Protein AF-A0A952TYX7-F1 (afdb_monomer_lite)

Secondary structure (DSSP, 8-state):
---------GGG---HHHHHHHHHHHHHHHHHHHHHHHHHHHHHHHH-HHHHHHHHH-TTHHHHHHHHHHHHHHHHHHHHHHHHHHHHHHHHHHHHHHHHHSS-----

Radius of gyration: 24.12 Å; chains: 1; bounding box: 53×22×77 Å

Structure (mmCIF, N/CA/C/O backbone):
data_AF-A0A952TYX7-F1
#
_entry.id   AF-A0A952TYX7-F1
#
loop_
_atom_site.group_PDB
_atom_site.id
_atom_site.type_symbol
_atom_site.label_atom_id
_atom_site.label_alt_id
_atom_site.label_comp_id
_atom_site.label_asym_id
_atom_site.label_entity_id
_atom_site.label_seq_id
_atom_site.pdbx_PDB_ins_code
_atom_site.Cartn_x
_atom_site.Cartn_y
_atom_site.Cartn_z
_atom_site.occupancy
_atom_site.B_iso_or_equiv
_atom_site.auth_seq_id
_atom_site.auth_comp_id
_atom_site.auth_asym_id
_atom_site.auth_atom_id
_atom_site.pdbx_PDB_model_num
ATOM 1 N N . MET A 1 1 ? -2.136 -4.779 -53.952 1.00 40.72 1 MET A N 1
ATOM 2 C CA . MET A 1 1 ? -2.727 -5.489 -52.796 1.00 40.72 1 MET A CA 1
ATOM 3 C C . MET A 1 1 ? -1.733 -5.346 -51.652 1.00 40.72 1 MET A C 1
ATOM 5 O O . MET A 1 1 ? -0.733 -6.048 -51.630 1.00 40.72 1 MET A O 1
ATOM 9 N N . ASN A 1 2 ? -1.907 -4.327 -50.805 1.00 46.28 2 ASN A N 1
ATOM 10 C CA . ASN A 1 2 ? -0.862 -3.894 -49.870 1.00 46.28 2 ASN A CA 1
ATOM 11 C C . ASN A 1 2 ? -1.080 -4.582 -48.522 1.00 46.28 2 ASN A C 1
ATOM 13 O O . ASN A 1 2 ? -2.032 -4.288 -47.802 1.00 46.28 2 ASN A O 1
ATOM 17 N N . VAL A 1 3 ? -0.214 -5.548 -48.228 1.00 63.00 3 VAL A N 1
ATOM 18 C CA . VAL A 1 3 ? -0.249 -6.352 -47.007 1.00 63.00 3 VAL A CA 1
ATOM 19 C C . VAL A 1 3 ? 0.339 -5.528 -45.862 1.00 63.00 3 VAL A C 1
ATOM 21 O O . VAL A 1 3 ? 1.538 -5.260 -45.815 1.00 63.00 3 VAL A O 1
ATOM 24 N N . TRP A 1 4 ? -0.521 -5.123 -44.932 1.00 52.81 4 TRP A N 1
ATOM 25 C CA . TRP A 1 4 ? -0.157 -4.456 -43.687 1.00 52.81 4 TRP A CA 1
ATOM 26 C C . TRP A 1 4 ? 0.696 -5.380 -42.807 1.00 52.81 4 TRP A C 1
ATOM 28 O O . TRP A 1 4 ? 0.174 -6.206 -42.057 1.00 52.81 4 TRP A O 1
ATOM 38 N N . ARG A 1 5 ? 2.024 -5.223 -42.843 1.00 57.12 5 ARG A N 1
ATOM 39 C CA . ARG A 1 5 ? 2.896 -5.754 -41.788 1.00 57.12 5 ARG A CA 1
ATOM 40 C C . ARG A 1 5 ? 2.751 -4.860 -40.560 1.00 57.12 5 ARG A C 1
ATOM 42 O O . ARG A 1 5 ? 3.461 -3.874 -40.396 1.00 57.12 5 ARG A O 1
ATOM 49 N N . LYS A 1 6 ? 1.799 -5.211 -39.695 1.00 56.31 6 LYS A N 1
ATOM 50 C CA . LYS A 1 6 ? 1.698 -4.688 -38.331 1.00 56.31 6 LYS A CA 1
ATOM 51 C C . LYS A 1 6 ? 2.971 -5.119 -37.594 1.00 56.31 6 LYS A C 1
ATOM 53 O O . LYS A 1 6 ? 3.047 -6.251 -37.119 1.00 56.31 6 LYS A O 1
ATOM 58 N N . GLN A 1 7 ? 3.992 -4.260 -37.577 1.00 56.16 7 GLN A N 1
ATOM 59 C CA . GLN A 1 7 ? 5.151 -4.417 -36.701 1.00 56.16 7 GLN A CA 1
ATOM 60 C C . GLN A 1 7 ? 4.613 -4.449 -35.268 1.00 56.16 7 GLN A C 1
ATOM 62 O O . GLN A 1 7 ? 4.213 -3.432 -34.708 1.00 56.16 7 GLN A O 1
ATOM 67 N N . ARG A 1 8 ? 4.487 -5.654 -34.706 1.00 52.97 8 ARG A N 1
ATOM 68 C CA . ARG A 1 8 ? 4.280 -5.826 -33.273 1.00 52.97 8 ARG A CA 1
ATOM 69 C C . ARG A 1 8 ? 5.619 -5.509 -32.636 1.00 52.97 8 ARG A C 1
ATOM 71 O O . ARG A 1 8 ? 6.531 -6.321 -32.692 1.00 52.97 8 ARG A O 1
ATOM 78 N N . ASP A 1 9 ? 5.708 -4.290 -32.134 1.00 52.97 9 ASP A N 1
ATOM 79 C CA . ASP A 1 9 ? 6.784 -3.780 -31.301 1.00 52.97 9 ASP A CA 1
ATOM 80 C C . ASP A 1 9 ? 7.156 -4.833 -30.227 1.00 52.97 9 ASP A C 1
ATOM 82 O O . ASP A 1 9 ? 6.320 -5.141 -29.366 1.00 52.97 9 ASP A O 1
ATOM 86 N N . PRO A 1 10 ? 8.344 -5.467 -30.295 1.00 51.31 10 PRO A N 1
ATOM 87 C CA . PRO A 1 10 ? 8.731 -6.533 -29.366 1.00 51.31 10 PRO A CA 1
ATOM 88 C C . PRO A 1 10 ? 8.954 -6.024 -27.930 1.00 51.31 10 PRO A C 1
ATOM 90 O O . PRO A 1 10 ? 9.001 -6.827 -26.997 1.00 51.31 10 PRO A O 1
ATOM 93 N N . SER A 1 11 ? 8.991 -4.701 -27.729 1.00 52.22 11 SER A N 1
ATOM 94 C CA . SER A 1 11 ? 9.133 -4.047 -26.420 1.00 52.22 11 SER A CA 1
ATOM 95 C C . SER A 1 11 ? 7.920 -4.206 -25.487 1.00 52.22 11 SER A C 1
ATOM 97 O O . SER A 1 11 ? 8.012 -3.916 -24.298 1.00 52.22 11 SER A O 1
ATOM 99 N N . ARG A 1 12 ? 6.772 -4.696 -25.983 1.00 54.25 12 ARG A N 1
ATOM 100 C CA . ARG A 1 12 ? 5.546 -4.903 -25.178 1.00 54.25 12 ARG A CA 1
ATOM 101 C C . ARG A 1 12 ? 5.345 -6.330 -24.681 1.00 54.25 12 ARG A C 1
ATOM 103 O O . ARG A 1 12 ? 4.246 -6.688 -24.249 1.00 54.25 12 ARG A O 1
ATOM 110 N N . THR A 1 13 ? 6.380 -7.157 -24.728 1.00 56.38 13 THR A N 1
ATOM 111 C CA . THR A 1 13 ? 6.312 -8.491 -24.134 1.00 56.38 13 THR A CA 1
ATOM 112 C C . THR A 1 13 ? 6.480 -8.340 -22.623 1.00 56.38 13 THR A C 1
ATOM 114 O O . THR A 1 13 ? 7.590 -8.419 -22.109 1.00 56.38 13 THR A O 1
ATOM 117 N N . LEU A 1 14 ? 5.383 -8.053 -21.903 1.00 57.41 14 LEU A N 1
ATOM 118 C CA . LEU A 1 14 ? 5.372 -8.088 -20.435 1.00 57.41 14 LEU A CA 1
ATOM 119 C C . LEU A 1 14 ? 6.029 -9.399 -19.985 1.00 57.41 14 LEU A C 1
ATOM 121 O O . LEU A 1 14 ? 5.520 -10.480 -20.295 1.00 57.41 14 LEU A O 1
ATOM 125 N N . HIS A 1 15 ? 7.161 -9.294 -19.285 1.00 60.00 15 HIS A N 1
ATOM 126 C CA . HIS A 1 15 ? 7.938 -10.449 -18.849 1.00 60.00 15 HIS A CA 1
ATOM 127 C C . HIS A 1 15 ? 7.030 -11.420 -18.070 1.00 60.00 15 HIS A C 1
ATOM 129 O O . HIS A 1 15 ? 6.366 -10.997 -17.123 1.0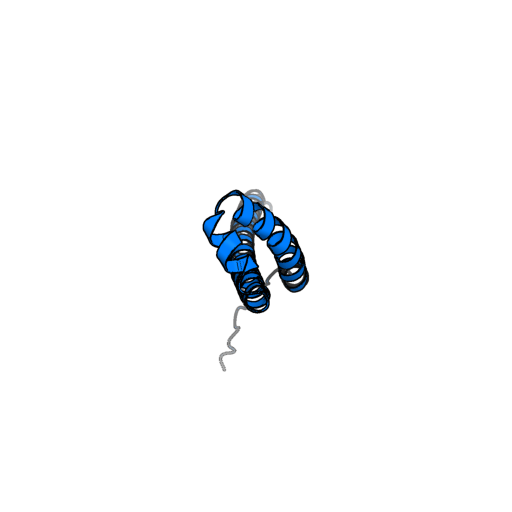0 60.00 15 HIS A O 1
ATOM 135 N N . PRO A 1 16 ? 6.974 -12.717 -18.414 1.00 59.69 16 PRO A N 1
ATOM 136 C CA . PRO A 1 16 ? 6.027 -13.665 -17.816 1.00 59.69 16 PRO A CA 1
ATOM 137 C C . PRO A 1 16 ? 6.171 -13.798 -16.290 1.00 59.69 16 PRO A C 1
ATOM 139 O O . PRO A 1 16 ? 5.178 -14.048 -15.606 1.00 59.69 16 PRO A O 1
ATOM 142 N N . LEU A 1 17 ? 7.363 -13.523 -15.742 1.00 60.34 17 LEU A N 1
ATOM 143 C CA . LEU A 1 17 ? 7.605 -13.419 -14.296 1.00 60.34 17 LEU A CA 1
ATOM 144 C C . LEU A 1 17 ? 6.671 -12.416 -13.597 1.00 60.34 17 LEU A C 1
ATOM 146 O O . LEU A 1 17 ? 6.227 -12.659 -12.478 1.00 60.34 17 LEU A O 1
ATOM 150 N N . TRP A 1 18 ? 6.308 -11.321 -14.264 1.00 60.12 18 TRP A N 1
ATOM 151 C CA . TRP A 1 18 ? 5.468 -10.272 -13.687 1.00 60.12 18 TRP A CA 1
ATOM 152 C C . TRP A 1 18 ? 4.000 -10.660 -13.519 1.00 60.12 18 TRP A C 1
ATOM 154 O O . TRP A 1 18 ? 3.328 -10.155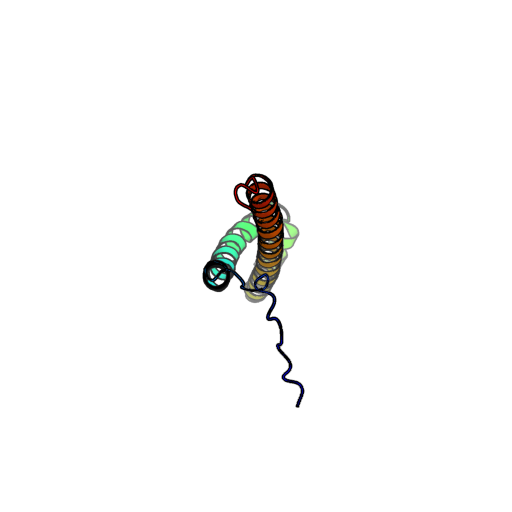 -12.621 1.00 60.12 18 TRP A O 1
ATOM 164 N N . ARG A 1 19 ? 3.504 -11.608 -14.323 1.00 60.59 19 ARG A N 1
ATOM 165 C CA . ARG A 1 19 ? 2.175 -12.199 -14.106 1.00 60.59 19 ARG A CA 1
ATOM 166 C C . ARG A 1 19 ? 2.141 -13.076 -12.852 1.00 60.59 19 ARG A C 1
ATOM 168 O O . ARG A 1 19 ? 1.134 -13.076 -12.150 1.00 60.59 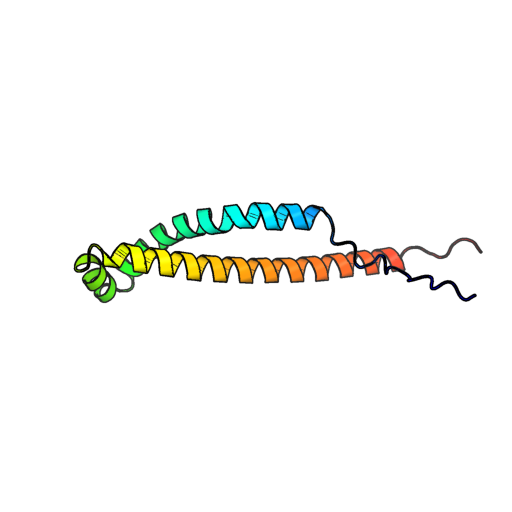19 ARG A O 1
ATOM 175 N N . GLY A 1 20 ? 3.236 -13.778 -12.551 1.00 67.31 20 GLY A N 1
ATOM 176 C CA . GLY A 1 20 ? 3.356 -14.617 -11.354 1.00 67.31 20 GLY A CA 1
ATOM 177 C C . GLY A 1 20 ? 3.441 -13.799 -10.066 1.00 67.31 20 GLY A C 1
ATOM 178 O O . GLY A 1 20 ? 2.734 -14.091 -9.104 1.00 67.31 20 GLY A O 1
ATOM 179 N N . VAL A 1 21 ? 4.235 -12.725 -10.075 1.00 71.06 21 VAL A N 1
ATOM 180 C CA . VAL A 1 21 ? 4.381 -11.818 -8.925 1.00 71.06 21 VAL A CA 1
ATOM 181 C C . VAL A 1 21 ? 3.048 -11.142 -8.597 1.00 71.06 21 VAL A C 1
ATOM 183 O O . VAL A 1 21 ? 2.596 -11.222 -7.458 1.00 71.06 21 VAL A O 1
ATOM 186 N N . GLY A 1 22 ? 2.351 -10.578 -9.590 1.00 67.31 22 GLY A N 1
ATOM 187 C CA . GLY A 1 22 ? 1.027 -9.980 -9.372 1.00 67.31 22 GLY A CA 1
ATOM 188 C C . GLY A 1 22 ? -0.005 -10.967 -8.809 1.00 67.31 22 GLY A C 1
ATOM 189 O O . GLY A 1 22 ? -0.784 -10.608 -7.929 1.00 67.31 22 GLY A O 1
ATOM 190 N N . CYS A 1 23 ? 0.028 -12.227 -9.257 1.00 71.25 23 CYS A N 1
ATOM 191 C CA . CYS A 1 23 ? -0.862 -13.275 -8.755 1.00 71.25 23 CYS A CA 1
ATOM 192 C C . CYS A 1 23 ? -0.558 -13.651 -7.296 1.00 71.25 23 CYS A C 1
ATOM 194 O O . CYS A 1 23 ? -1.472 -13.718 -6.475 1.00 71.25 23 CYS A O 1
ATOM 196 N N . PHE A 1 24 ? 0.720 -13.820 -6.945 1.00 75.38 24 PHE A N 1
ATOM 197 C CA . PHE A 1 24 ? 1.129 -14.119 -5.571 1.00 75.38 24 PHE A CA 1
ATOM 198 C C . PHE A 1 24 ? 0.754 -12.984 -4.612 1.00 75.38 24 PHE A C 1
ATOM 200 O O . PHE A 1 24 ? 0.233 -13.212 -3.522 1.00 75.38 24 PHE A O 1
ATOM 207 N N . LEU A 1 25 ? 0.944 -11.743 -5.054 1.00 72.19 25 LEU A N 1
ATOM 208 C CA . LEU A 1 25 ? 0.599 -10.554 -4.287 1.00 72.19 25 LEU A CA 1
ATOM 209 C C . LEU A 1 25 ? -0.896 -10.370 -4.074 1.00 72.19 25 LEU A C 1
ATOM 211 O O . LEU A 1 25 ? -1.290 -9.888 -3.016 1.00 72.19 25 LEU A O 1
ATOM 215 N N . MET A 1 26 ? -1.734 -10.831 -4.999 1.00 72.50 26 MET A N 1
ATOM 216 C CA . MET A 1 26 ? -3.182 -10.804 -4.807 1.00 72.50 26 MET A CA 1
ATOM 217 C C . MET A 1 26 ? -3.644 -11.611 -3.585 1.00 72.50 26 MET A C 1
ATOM 219 O O . MET A 1 26 ? -4.660 -11.274 -2.987 1.00 72.50 26 MET A O 1
ATOM 223 N N . ILE A 1 27 ? -2.890 -12.644 -3.199 1.00 76.25 27 ILE A N 1
ATOM 224 C CA . ILE A 1 27 ? -3.168 -13.478 -2.022 1.00 76.25 27 ILE A CA 1
ATOM 225 C C . ILE A 1 27 ? -2.352 -12.995 -0.818 1.00 76.25 27 ILE A C 1
ATOM 227 O O . ILE A 1 27 ? -2.864 -12.923 0.298 1.00 76.25 27 ILE A O 1
ATOM 231 N N . LEU A 1 28 ? -1.093 -12.611 -1.033 1.00 77.25 28 LEU A N 1
ATOM 232 C CA . LEU A 1 28 ? -0.203 -12.178 0.041 1.00 77.25 28 LEU A CA 1
ATOM 233 C C . LEU A 1 28 ? -0.666 -10.866 0.688 1.00 77.25 28 LEU A C 1
ATOM 235 O O . LEU A 1 28 ? -0.601 -10.743 1.907 1.00 77.25 28 LEU A O 1
ATOM 239 N N . ILE A 1 29 ? -1.162 -9.904 -0.100 1.00 76.56 29 ILE A N 1
ATOM 240 C CA . ILE A 1 29 ? -1.629 -8.603 0.401 1.00 76.56 29 ILE A CA 1
ATOM 241 C C . ILE A 1 29 ? -2.790 -8.757 1.393 1.00 76.56 29 ILE A C 1
ATOM 243 O O . ILE A 1 29 ? -2.654 -8.242 2.499 1.00 76.56 29 ILE A O 1
ATOM 247 N N . PRO A 1 30 ? -3.910 -9.443 1.084 1.00 73.31 30 PRO A N 1
ATOM 248 C CA . PRO A 1 30 ? -5.008 -9.571 2.041 1.00 73.31 30 PRO A CA 1
ATOM 249 C C . PRO A 1 30 ? -4.609 -10.360 3.293 1.00 73.31 30 PRO A C 1
ATOM 251 O O . PRO A 1 30 ? -5.028 -10.000 4.392 1.00 73.31 30 PRO A O 1
ATOM 254 N N . VAL A 1 31 ? -3.753 -11.380 3.161 1.00 78.75 31 VAL A N 1
ATOM 255 C CA . VAL A 1 31 ? -3.248 -12.151 4.311 1.00 78.75 31 VAL A CA 1
ATOM 256 C C . VAL A 1 31 ? -2.365 -11.280 5.208 1.00 78.75 31 VAL A C 1
ATOM 258 O O . VAL A 1 31 ? -2.579 -11.221 6.420 1.00 78.75 31 VAL A O 1
ATOM 261 N N . ALA A 1 32 ? -1.416 -10.549 4.621 1.00 75.81 32 ALA A N 1
ATOM 262 C CA . ALA A 1 32 ? -0.555 -9.626 5.351 1.00 75.81 32 ALA A CA 1
ATOM 263 C C . ALA A 1 32 ? -1.356 -8.467 5.960 1.00 75.81 32 ALA A C 1
ATOM 265 O O . ALA A 1 32 ? -1.117 -8.107 7.108 1.00 75.81 32 ALA A O 1
ATOM 266 N N . ALA A 1 33 ? -2.338 -7.919 5.238 1.00 75.12 33 ALA A N 1
ATOM 267 C CA . ALA A 1 33 ? -3.192 -6.829 5.705 1.00 75.12 33 ALA A CA 1
ATOM 268 C C . ALA A 1 33 ? -4.085 -7.253 6.875 1.00 75.12 33 ALA A C 1
ATOM 270 O O . ALA A 1 33 ? -4.267 -6.478 7.811 1.00 75.12 33 ALA A O 1
ATOM 271 N N . TRP A 1 34 ? -4.600 -8.486 6.871 1.00 75.06 34 TRP A N 1
ATOM 272 C CA . TRP A 1 34 ? -5.344 -9.031 8.006 1.00 75.06 34 TRP A CA 1
ATOM 273 C C . TRP A 1 34 ? -4.472 -9.141 9.260 1.00 75.06 34 TRP A C 1
ATOM 275 O O . TRP A 1 34 ? -4.889 -8.758 10.358 1.00 75.06 34 TRP A O 1
ATOM 285 N N . TRP A 1 35 ? -3.238 -9.621 9.088 1.00 81.69 35 TRP A N 1
ATOM 286 C CA . TRP A 1 35 ? -2.283 -9.771 10.181 1.00 81.69 35 TRP A CA 1
ATOM 287 C C . TRP A 1 35 ? -1.827 -8.409 10.723 1.00 81.69 35 TRP A C 1
ATOM 289 O O . TRP A 1 35 ? -1.922 -8.154 11.925 1.00 81.69 35 TRP A O 1
ATOM 299 N N . LEU A 1 36 ? -1.456 -7.481 9.832 1.00 75.12 36 LEU A N 1
ATOM 300 C CA . LEU A 1 36 ? -1.108 -6.105 10.193 1.00 75.12 36 LEU A CA 1
ATOM 301 C C . LEU A 1 36 ? -2.275 -5.364 10.839 1.00 75.12 36 LEU A C 1
ATOM 303 O O . LEU A 1 36 ? -2.049 -4.578 11.746 1.00 75.12 36 LEU A O 1
ATOM 307 N N . SER A 1 37 ? -3.514 -5.606 10.408 1.00 73.88 37 SER A N 1
ATOM 308 C CA . SER A 1 37 ? -4.697 -4.979 10.999 1.00 73.88 37 SER A CA 1
ATOM 309 C C . SER A 1 37 ? -4.858 -5.340 12.480 1.00 73.88 37 SER A C 1
ATOM 311 O O . SER A 1 37 ? -5.263 -4.486 13.265 1.00 73.88 37 SER A O 1
ATOM 313 N N . GLY A 1 38 ? -4.505 -6.568 12.881 1.00 75.88 38 GLY A N 1
ATOM 314 C CA . GLY A 1 38 ? -4.467 -6.953 14.296 1.00 75.88 38 GLY A CA 1
ATOM 315 C C . GLY A 1 38 ? -3.454 -6.127 15.091 1.00 75.88 38 GLY A C 1
ATOM 316 O O . GLY A 1 38 ? -3.824 -5.487 16.072 1.00 75.88 38 GLY A O 1
ATOM 317 N N . GLN A 1 39 ? -2.213 -6.062 14.602 1.00 80.31 39 GLN A N 1
ATOM 318 C CA . GLN A 1 39 ? -1.127 -5.306 15.241 1.00 80.31 39 GLN A CA 1
ATOM 319 C C . GLN A 1 39 ? -1.403 -3.797 15.271 1.00 80.31 39 GLN A C 1
ATOM 321 O O . GLN A 1 39 ? -1.170 -3.122 16.271 1.00 80.31 39 GLN A O 1
ATOM 326 N N . ALA A 1 40 ? -1.933 -3.260 14.172 1.00 75.62 40 ALA A N 1
ATOM 327 C CA . ALA A 1 40 ? -2.301 -1.860 14.058 1.00 75.62 40 ALA A CA 1
ATOM 328 C C . ALA A 1 40 ? -3.387 -1.498 15.070 1.00 75.62 40 ALA A C 1
ATOM 330 O O . ALA A 1 40 ? -3.336 -0.406 15.617 1.00 75.62 40 ALA A O 1
ATOM 331 N N . MET A 1 41 ? -4.329 -2.403 15.359 1.00 69.69 41 MET A N 1
ATOM 332 C CA . MET A 1 41 ? -5.377 -2.160 16.348 1.00 69.69 41 MET A CA 1
ATOM 333 C C . MET A 1 41 ? -4.812 -2.021 17.763 1.00 69.69 41 MET A C 1
ATOM 335 O O . MET A 1 41 ? -5.220 -1.114 18.484 1.00 69.69 41 MET A O 1
ATOM 339 N N . GLU A 1 42 ? -3.857 -2.869 18.149 1.00 76.06 42 GLU A N 1
ATOM 340 C CA . GLU A 1 42 ? -3.161 -2.740 19.436 1.00 76.06 42 GLU A CA 1
ATOM 341 C C . GLU A 1 42 ? -2.403 -1.412 19.517 1.00 76.06 42 GLU A C 1
ATOM 343 O O . GLU A 1 42 ? -2.524 -0.680 20.499 1.00 76.06 42 GLU A O 1
ATOM 348 N N . TYR A 1 43 ? -1.700 -1.042 18.444 1.00 77.25 43 TYR A N 1
ATOM 349 C CA . TYR A 1 43 ? -0.962 0.218 18.387 1.00 77.25 43 TYR A CA 1
ATOM 350 C C . TYR A 1 43 ? -1.890 1.442 18.449 1.00 77.25 43 TYR A C 1
ATOM 352 O O . TYR A 1 43 ? -1.630 2.386 19.193 1.00 77.25 43 TYR A O 1
ATOM 360 N N . LEU A 1 44 ? -3.014 1.413 17.723 1.00 72.69 44 LEU A N 1
ATOM 361 C CA . LEU A 1 44 ? -4.019 2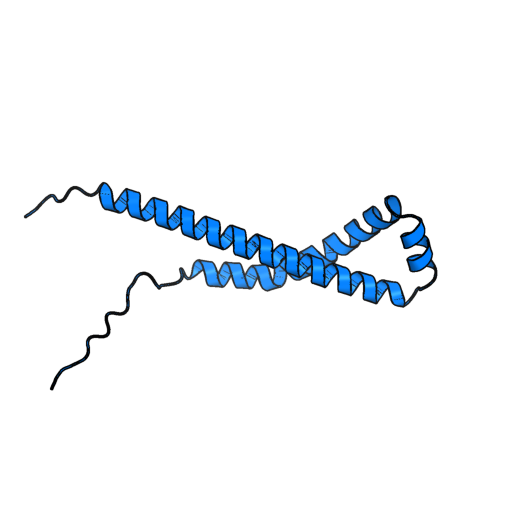.480 17.723 1.00 72.69 44 LEU A CA 1
ATOM 362 C C . LEU A 1 44 ? -4.712 2.608 19.083 1.00 72.69 44 LEU A C 1
ATOM 364 O O . LEU A 1 44 ? -5.023 3.719 19.497 1.00 72.69 44 LEU A O 1
ATOM 368 N N . GLN A 1 45 ? -4.942 1.500 19.794 1.00 73.19 45 GLN A N 1
ATOM 369 C CA . GLN A 1 45 ? -5.525 1.528 21.138 1.00 73.19 45 GLN A CA 1
ATOM 370 C C . GLN A 1 45 ? -4.590 2.160 22.173 1.00 73.19 45 GLN A C 1
ATOM 372 O O . GLN A 1 45 ? -5.072 2.819 23.095 1.00 73.19 45 GLN A O 1
ATOM 377 N N . VAL A 1 46 ? -3.276 1.981 22.014 1.00 77.44 46 VAL A N 1
ATOM 378 C CA . VAL A 1 46 ? -2.261 2.619 22.865 1.00 77.44 46 VAL A CA 1
ATOM 379 C C . VAL A 1 46 ? -2.131 4.110 22.545 1.00 77.44 46 VAL A C 1
ATOM 381 O O . VAL A 1 46 ? -2.043 4.923 23.461 1.00 77.44 46 VAL A O 1
ATOM 384 N N . TRP A 1 47 ? -2.140 4.481 21.261 1.00 74.62 47 TRP A N 1
ATOM 385 C CA . TRP A 1 47 ? -1.950 5.870 20.825 1.00 74.62 47 TRP A CA 1
ATOM 386 C C . TRP A 1 47 ? -3.208 6.745 20.951 1.00 74.62 47 TRP A C 1
ATOM 388 O O . TRP A 1 47 ? -3.094 7.955 21.129 1.00 74.62 47 TRP A O 1
ATOM 398 N N . LEU A 1 48 ? -4.407 6.157 20.858 1.00 78.69 48 LEU A N 1
ATOM 399 C CA . LEU A 1 48 ? -5.697 6.859 20.879 1.00 78.69 48 LEU A CA 1
ATOM 400 C C . LEU A 1 48 ? -6.661 6.200 21.888 1.00 78.69 48 LEU A C 1
ATOM 402 O O . LEU A 1 48 ? -7.549 5.423 21.508 1.00 78.69 48 LEU A O 1
ATOM 406 N N . PRO A 1 49 ? -6.533 6.517 23.189 1.00 72.88 49 PRO A N 1
ATOM 407 C CA . PRO A 1 49 ? -7.346 5.906 24.241 1.00 72.88 49 PRO A CA 1
ATOM 408 C C . PRO A 1 49 ? -8.840 6.270 24.152 1.00 72.88 49 PRO A C 1
ATOM 410 O O . PRO A 1 49 ? -9.693 5.484 24.579 1.00 72.88 49 PRO A O 1
ATOM 413 N N . GLU A 1 50 ? -9.207 7.419 23.571 1.00 73.50 50 GLU A N 1
ATOM 414 C CA . GLU A 1 50 ? -10.603 7.752 23.245 1.00 73.50 50 GLU A CA 1
ATOM 415 C C . GLU A 1 50 ? -11.190 6.793 22.200 1.00 73.50 50 GLU A C 1
ATOM 417 O O . GLU A 1 50 ? -12.319 6.319 22.358 1.00 73.50 50 GLU A O 1
ATOM 422 N N . PHE A 1 51 ? -10.413 6.446 21.170 1.00 68.38 51 PHE A N 1
ATOM 423 C CA . PHE A 1 51 ? -10.834 5.527 20.112 1.00 68.38 51 PHE A CA 1
ATOM 424 C C . PHE A 1 51 ? -11.021 4.107 20.659 1.00 68.38 51 PHE A C 1
ATOM 426 O O . PHE A 1 51 ? -12.035 3.459 20.390 1.00 68.38 51 PHE A O 1
ATOM 433 N N . ALA A 1 52 ? -10.110 3.659 21.530 1.00 65.44 52 ALA A N 1
ATOM 434 C CA . ALA A 1 52 ? -10.227 2.384 22.238 1.00 65.44 52 ALA A CA 1
ATOM 435 C C . ALA A 1 52 ? -11.524 2.279 23.063 1.00 65.44 52 ALA A C 1
ATOM 437 O O . ALA A 1 52 ? -12.129 1.207 23.149 1.00 65.44 52 ALA A O 1
ATOM 438 N N . ARG A 1 53 ? -11.982 3.395 23.647 1.00 68.62 53 ARG A N 1
ATOM 439 C CA . ARG A 1 53 ? -13.219 3.464 24.442 1.00 68.62 53 ARG A CA 1
ATOM 440 C C . ARG A 1 53 ? -14.477 3.302 23.587 1.00 68.62 53 ARG A C 1
ATOM 442 O O . ARG A 1 53 ? -15.415 2.631 24.016 1.00 68.62 53 ARG A O 1
ATOM 449 N N . ILE A 1 54 ? -14.485 3.888 22.389 1.00 70.81 54 ILE A N 1
ATOM 450 C CA . ILE A 1 54 ? -15.589 3.783 21.420 1.00 70.81 54 ILE A CA 1
ATOM 451 C C . ILE A 1 54 ? -15.665 2.354 20.874 1.00 70.81 54 ILE A C 1
ATOM 453 O O . ILE A 1 54 ? -16.725 1.733 20.896 1.00 70.81 54 ILE A O 1
ATOM 457 N N . VAL A 1 55 ? -14.514 1.795 20.495 1.00 68.44 55 VAL A N 1
ATOM 458 C CA . VAL A 1 55 ? -14.385 0.416 20.011 1.00 68.44 55 VAL A CA 1
ATOM 459 C C . VAL A 1 55 ? -14.842 -0.599 21.065 1.00 68.44 55 VAL A C 1
ATOM 461 O O . VAL A 1 55 ? -15.592 -1.515 20.746 1.00 68.44 55 VAL A O 1
ATOM 464 N N . ARG A 1 56 ? -14.449 -0.435 22.337 1.00 66.06 56 ARG A N 1
ATOM 465 C CA . ARG A 1 56 ? -14.868 -1.339 23.427 1.00 66.06 56 ARG A CA 1
ATOM 466 C C . ARG A 1 56 ? -16.364 -1.273 23.749 1.00 66.06 56 ARG A C 1
ATOM 468 O O . ARG A 1 56 ? -16.898 -2.249 24.264 1.00 66.06 56 ARG A O 1
ATOM 475 N N . ARG A 1 57 ? -17.039 -0.148 23.482 1.00 68.12 57 ARG A N 1
ATOM 476 C CA . ARG A 1 57 ? -18.489 0.004 23.711 1.00 68.12 57 ARG A CA 1
ATOM 477 C C . ARG A 1 57 ? -19.341 -0.548 22.569 1.00 68.12 57 ARG A C 1
ATOM 479 O O . ARG A 1 57 ? -20.450 -1.000 22.827 1.00 68.12 57 ARG A O 1
ATOM 486 N N . GLY A 1 58 ? -18.846 -0.515 21.336 1.00 64.50 58 GLY A N 1
ATOM 487 C CA . GLY A 1 58 ? -19.592 -0.928 20.147 1.00 64.50 58 GLY A CA 1
ATOM 488 C C . GLY A 1 58 ? -19.214 -2.318 19.647 1.00 64.50 58 GLY A C 1
ATOM 489 O O . GLY A 1 58 ? -18.812 -2.421 18.501 1.00 64.50 58 GLY A O 1
ATOM 490 N N . GLY A 1 59 ? -19.319 -3.376 20.461 1.00 61.47 59 GLY A N 1
ATOM 491 C CA . GLY A 1 59 ? -18.799 -4.729 20.165 1.00 61.47 59 GLY A CA 1
ATOM 492 C C . GLY A 1 59 ? -18.995 -5.266 18.730 1.00 61.47 59 GLY A C 1
ATOM 493 O O . GLY A 1 59 ? -18.091 -5.910 18.205 1.00 61.47 59 GLY A O 1
ATOM 494 N N . GLU A 1 60 ? -20.103 -4.949 18.049 1.00 60.94 60 GLU A N 1
ATOM 495 C CA . GLU A 1 60 ? -20.332 -5.324 16.638 1.00 60.94 60 GLU A CA 1
ATOM 496 C C . GLU A 1 60 ? -19.663 -4.387 15.607 1.00 60.94 60 GLU A C 1
ATOM 498 O O . GLU A 1 60 ? -19.304 -4.801 14.506 1.00 60.94 60 GLU A O 1
ATOM 503 N N . GLN A 1 61 ? -19.425 -3.123 15.958 1.00 65.69 61 GLN A N 1
ATOM 504 C CA . GLN A 1 61 ? -18.816 -2.091 15.103 1.00 65.69 61 GLN A CA 1
ATOM 505 C C . GLN A 1 61 ? -17.305 -2.292 14.910 1.00 65.69 61 GLN A C 1
ATOM 507 O O . GLN A 1 61 ? -16.725 -1.805 13.938 1.00 65.69 61 GLN A O 1
ATOM 512 N N . VAL A 1 62 ? -16.662 -3.050 15.801 1.00 68.00 62 VAL A N 1
ATOM 513 C CA . VAL A 1 62 ? -15.217 -3.319 15.758 1.00 68.00 62 VAL A CA 1
ATOM 514 C C . VAL A 1 62 ? -14.825 -4.099 14.503 1.00 68.00 62 VAL A C 1
ATOM 516 O O . VAL A 1 62 ? -13.762 -3.861 13.930 1.00 68.00 62 VAL A O 1
ATOM 519 N N . ILE A 1 63 ? -15.706 -4.990 14.037 1.00 68.69 63 ILE A N 1
ATOM 520 C CA . ILE A 1 63 ? -15.483 -5.792 12.829 1.00 68.69 63 ILE A CA 1
ATOM 521 C C . ILE A 1 63 ? -15.469 -4.888 11.593 1.00 68.69 63 ILE A C 1
ATOM 523 O O . ILE A 1 63 ? -14.553 -4.988 10.781 1.00 68.69 63 ILE A O 1
ATOM 527 N N . TYR A 1 64 ? -16.417 -3.954 11.479 1.00 76.69 64 TYR A N 1
ATOM 528 C CA . TYR A 1 64 ? -16.483 -3.021 10.348 1.00 76.69 64 TYR A CA 1
ATOM 529 C C . TYR A 1 64 ? -15.266 -2.099 10.282 1.00 76.69 64 TYR A C 1
ATOM 531 O O . TYR A 1 64 ? -14.709 -1.893 9.206 1.00 76.69 64 TYR A O 1
ATOM 539 N N . ILE A 1 65 ? -14.806 -1.597 11.432 1.00 75.94 65 ILE A N 1
ATOM 540 C CA . ILE A 1 65 ? -13.592 -0.774 11.514 1.00 75.94 65 ILE A CA 1
ATOM 541 C C . ILE A 1 65 ? -12.370 -1.589 11.081 1.00 75.94 65 ILE A C 1
ATOM 543 O O . ILE A 1 65 ? -11.542 -1.101 10.315 1.00 75.94 65 ILE A O 1
ATOM 547 N N . ARG A 1 66 ? -12.273 -2.850 11.518 1.00 72.81 66 ARG A N 1
ATOM 548 C CA . ARG A 1 66 ? -11.163 -3.740 11.163 1.00 72.81 66 ARG A CA 1
ATOM 549 C C . ARG A 1 66 ? -11.139 -4.069 9.671 1.00 72.81 66 ARG A C 1
ATOM 551 O O . ARG A 1 66 ? -10.079 -4.018 9.054 1.00 72.81 66 ARG A O 1
ATOM 558 N N . VAL A 1 67 ? -12.303 -4.351 9.084 1.00 77.19 67 VAL A 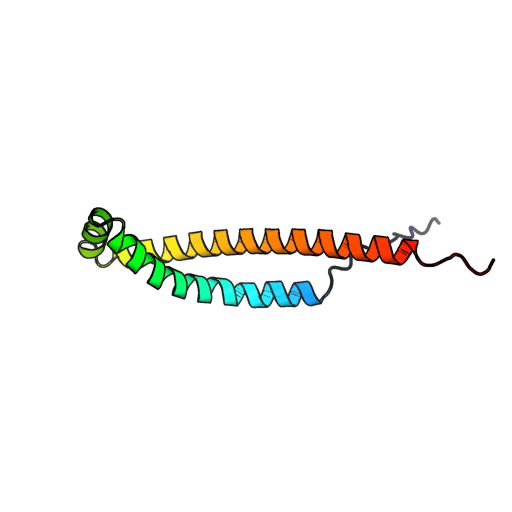N 1
ATOM 559 C CA . VAL A 1 67 ? -12.455 -4.590 7.641 1.00 77.19 67 VAL A CA 1
ATOM 560 C C . VAL A 1 67 ? -12.112 -3.330 6.848 1.00 77.19 67 VAL A C 1
ATOM 562 O O . VAL A 1 67 ? -11.340 -3.406 5.895 1.00 77.19 67 VAL A O 1
ATOM 565 N N . GLY A 1 68 ? -12.609 -2.163 7.269 1.00 79.62 68 GLY A N 1
ATOM 566 C CA . GLY A 1 68 ? -12.267 -0.881 6.652 1.00 79.62 68 GLY A CA 1
ATOM 567 C C . GLY A 1 68 ? -10.764 -0.604 6.693 1.00 79.62 68 GLY A C 1
ATOM 568 O O . GLY A 1 68 ? -10.172 -0.259 5.672 1.00 79.62 68 GLY A O 1
ATOM 569 N N . LEU A 1 69 ? -10.123 -0.845 7.841 1.00 77.19 69 LEU A N 1
ATOM 570 C CA . LEU A 1 69 ? -8.678 -0.698 7.995 1.00 77.19 69 LEU A CA 1
ATOM 571 C C . LEU A 1 69 ? -7.917 -1.663 7.080 1.00 77.19 69 LEU A C 1
ATOM 573 O O . LEU A 1 69 ? -6.987 -1.240 6.404 1.00 77.19 69 LEU A O 1
ATOM 577 N N . ALA A 1 70 ? -8.326 -2.931 7.008 1.00 74.00 70 ALA A N 1
ATOM 578 C CA . ALA A 1 70 ? -7.700 -3.921 6.137 1.00 74.00 70 ALA A CA 1
ATOM 579 C C . ALA A 1 70 ? -7.809 -3.544 4.648 1.00 74.00 70 ALA A C 1
ATOM 581 O O . ALA A 1 70 ? -6.837 -3.707 3.912 1.00 74.00 70 ALA A O 1
ATOM 582 N N . ILE A 1 71 ? -8.948 -2.991 4.212 1.00 81.19 71 ILE A N 1
ATOM 583 C CA . ILE A 1 71 ? -9.136 -2.499 2.838 1.00 81.19 71 ILE A CA 1
ATOM 584 C C . ILE A 1 71 ? -8.188 -1.335 2.552 1.00 81.19 71 ILE A C 1
ATOM 586 O O . ILE A 1 71 ? -7.464 -1.375 1.560 1.00 81.19 71 ILE A O 1
ATOM 590 N N . VAL A 1 72 ? -8.155 -0.321 3.424 1.00 82.62 72 VAL A N 1
ATOM 591 C CA . VAL A 1 72 ? -7.264 0.841 3.267 1.00 82.62 72 VAL A CA 1
ATOM 592 C C . VAL A 1 72 ? -5.806 0.390 3.216 1.00 82.62 72 VAL A C 1
ATOM 594 O O . VAL A 1 72 ? -5.057 0.799 2.332 1.00 82.62 72 VAL A O 1
ATOM 597 N N . LEU A 1 73 ? -5.415 -0.502 4.124 1.00 77.38 73 LEU A N 1
ATOM 598 C CA . LEU A 1 73 ? -4.050 -1.003 4.226 1.00 77.38 73 LEU A CA 1
ATOM 599 C C . LEU A 1 73 ? -3.663 -1.846 3.004 1.00 77.38 73 LEU A C 1
ATOM 601 O O . LEU A 1 73 ? -2.563 -1.690 2.480 1.00 77.38 73 LEU A O 1
ATOM 605 N N . GLY A 1 74 ? -4.583 -2.670 2.494 1.00 76.56 74 GLY A N 1
ATOM 606 C CA . GLY A 1 74 ? -4.408 -3.404 1.242 1.00 76.56 74 GLY A CA 1
ATOM 607 C C . GLY A 1 74 ? -4.260 -2.482 0.029 1.00 76.56 74 GLY A C 1
ATOM 608 O O . GLY A 1 74 ? -3.420 -2.736 -0.832 1.00 76.56 74 GLY A O 1
ATOM 609 N N . LEU A 1 75 ? -5.013 -1.379 -0.016 1.00 81.50 75 LEU A N 1
ATOM 610 C CA . LEU A 1 75 ? -4.951 -0.383 -1.090 1.00 81.50 75 LEU A CA 1
ATOM 611 C C . LEU A 1 75 ? -3.615 0.375 -1.078 1.00 81.50 75 LEU A C 1
ATOM 613 O O . LEU A 1 75 ? -3.001 0.562 -2.129 1.00 81.50 75 LEU A O 1
ATOM 617 N N . VAL A 1 76 ? -3.117 0.727 0.111 1.00 82.44 76 VAL A N 1
ATOM 618 C CA . VAL A 1 76 ? -1.779 1.311 0.294 1.00 82.44 76 VAL A CA 1
ATOM 619 C C . VAL A 1 76 ? -0.691 0.328 -0.132 1.00 82.44 76 VAL A C 1
ATOM 621 O O . VAL A 1 76 ? 0.186 0.703 -0.907 1.00 82.44 76 VAL A O 1
ATOM 624 N N . LEU A 1 77 ? -0.757 -0.934 0.311 1.00 77.75 77 LEU A N 1
ATOM 625 C CA . LEU A 1 77 ? 0.204 -1.968 -0.089 1.00 77.75 77 LEU A CA 1
ATOM 626 C C . LEU A 1 77 ? 0.217 -2.161 -1.607 1.00 77.75 77 LEU A C 1
ATOM 628 O O . LEU A 1 77 ? 1.285 -2.229 -2.209 1.00 77.75 77 LEU A O 1
ATOM 632 N N . TYR A 1 78 ? -0.965 -2.202 -2.224 1.00 78.38 78 TYR A N 1
ATOM 633 C CA . TYR A 1 78 ? -1.116 -2.303 -3.671 1.00 78.38 78 TYR A CA 1
ATOM 634 C C . TYR A 1 78 ? -0.472 -1.116 -4.398 1.00 78.38 78 TYR A C 1
ATOM 636 O O . TYR A 1 78 ? 0.250 -1.316 -5.377 1.00 78.38 78 TYR A O 1
ATOM 644 N N . MET A 1 79 ? -0.689 0.110 -3.913 1.00 79.12 79 MET A N 1
ATOM 645 C CA . MET A 1 79 ? -0.042 1.305 -4.460 1.00 79.12 79 MET A CA 1
ATOM 646 C C . MET A 1 79 ? 1.479 1.231 -4.341 1.00 79.12 79 MET A C 1
ATOM 648 O O . MET A 1 79 ? 2.186 1.493 -5.312 1.00 79.12 79 MET A O 1
ATOM 652 N N . LEU A 1 80 ? 1.978 0.841 -3.170 1.00 82.50 80 LEU A N 1
ATOM 653 C CA . LEU A 1 80 ? 3.407 0.778 -2.875 1.00 82.50 80 LEU A CA 1
ATOM 654 C C . LEU A 1 80 ? 4.102 -0.261 -3.754 1.00 82.50 80 LEU A C 1
ATOM 656 O O . LEU A 1 80 ? 5.174 -0.011 -4.303 1.00 82.50 80 LEU A O 1
ATOM 660 N N . LEU A 1 81 ? 3.445 -1.397 -3.969 1.00 76.56 81 LEU A N 1
ATOM 661 C CA . LEU A 1 81 ? 3.935 -2.413 -4.881 1.00 76.56 81 LEU A CA 1
ATOM 662 C C . LEU A 1 81 ? 3.851 -2.012 -6.340 1.00 76.56 81 LEU A C 1
ATOM 664 O O . LEU A 1 81 ? 4.828 -2.214 -7.045 1.00 76.56 81 LEU A O 1
ATOM 668 N N . SER A 1 82 ? 2.751 -1.400 -6.780 1.00 75.25 82 SER A N 1
ATOM 669 C CA . SER A 1 82 ? 2.635 -0.859 -8.142 1.00 75.25 82 SER A CA 1
ATOM 670 C C . SER A 1 82 ? 3.740 0.160 -8.429 1.00 75.25 82 SER A C 1
ATOM 672 O O . SER A 1 82 ? 4.302 0.190 -9.525 1.00 75.25 82 SER A O 1
ATOM 674 N N . PHE A 1 83 ? 4.095 0.958 -7.423 1.00 80.94 83 PHE A N 1
ATOM 675 C CA . PHE A 1 83 ? 5.198 1.901 -7.499 1.00 80.94 83 PHE A CA 1
ATOM 676 C C . PHE A 1 83 ? 6.561 1.201 -7.577 1.00 80.94 83 PHE A C 1
ATOM 678 O O . PHE A 1 83 ? 7.341 1.486 -8.484 1.00 80.94 83 PHE A O 1
ATOM 685 N N . LEU A 1 84 ? 6.835 0.243 -6.685 1.00 82.25 84 LEU A N 1
ATOM 686 C CA . LEU A 1 84 ? 8.075 -0.545 -6.700 1.00 82.25 84 LEU A CA 1
ATOM 687 C C . LEU A 1 84 ? 8.266 -1.269 -8.039 1.00 82.25 84 LEU A C 1
ATOM 689 O O . LEU A 1 84 ? 9.352 -1.292 -8.611 1.00 82.25 84 LEU A O 1
ATOM 693 N N . SER A 1 85 ? 7.170 -1.805 -8.556 1.00 75.25 85 SER A N 1
ATOM 694 C CA . SER A 1 85 ? 7.027 -2.382 -9.879 1.00 75.25 85 SER A CA 1
ATOM 695 C C . SER A 1 85 ? 7.465 -1.408 -10.982 1.00 75.25 85 SER A C 1
ATOM 697 O O . SER A 1 85 ? 8.331 -1.742 -11.794 1.00 75.25 85 SER A O 1
ATOM 699 N N . ALA A 1 86 ? 6.905 -0.199 -11.025 1.00 79.69 86 ALA A N 1
ATOM 700 C CA . ALA A 1 86 ? 7.297 0.806 -12.014 1.00 79.69 86 ALA A CA 1
ATOM 701 C C . ALA A 1 86 ? 8.792 1.161 -11.908 1.00 79.69 86 ALA A C 1
ATOM 703 O O . ALA A 1 86 ? 9.479 1.316 -12.921 1.00 79.69 86 ALA A O 1
ATOM 704 N N . LEU A 1 87 ? 9.311 1.226 -10.682 1.00 81.88 87 LEU A N 1
ATOM 705 C CA . LEU A 1 87 ? 10.710 1.534 -10.407 1.00 81.88 87 LEU A CA 1
ATOM 706 C C . LEU A 1 87 ? 11.645 0.431 -10.925 1.00 81.88 87 LEU A C 1
ATOM 708 O O . LEU A 1 87 ? 12.609 0.726 -11.627 1.00 81.88 87 LEU A O 1
ATOM 712 N N . LEU A 1 88 ? 11.308 -0.837 -10.679 1.00 82.25 88 LEU A N 1
ATOM 713 C CA . LEU A 1 88 ? 12.019 -1.994 -11.228 1.00 82.25 88 LEU A CA 1
ATOM 714 C C . LEU A 1 88 ? 12.033 -1.989 -12.756 1.00 82.25 88 LEU A C 1
ATOM 716 O O . LEU A 1 88 ? 13.083 -2.231 -13.342 1.00 82.25 88 LEU A O 1
ATOM 720 N N . TYR A 1 89 ? 10.907 -1.680 -13.407 1.00 74.44 89 TYR A N 1
ATOM 721 C CA . TYR A 1 89 ? 10.881 -1.565 -14.868 1.00 74.44 89 TYR A CA 1
ATOM 722 C C . TYR A 1 89 ? 11.808 -0.472 -15.377 1.00 74.44 89 TYR A C 1
ATOM 724 O O . TYR A 1 89 ? 12.506 -0.671 -16.365 1.00 74.44 89 TYR A O 1
ATOM 732 N N . THR A 1 90 ? 11.833 0.662 -14.684 1.00 79.19 90 THR A N 1
ATOM 733 C CA . THR A 1 90 ? 12.683 1.789 -15.066 1.00 79.19 90 THR A CA 1
ATOM 734 C C . THR A 1 90 ? 14.162 1.418 -14.934 1.00 79.19 90 THR A C 1
ATOM 736 O O . THR A 1 90 ? 14.959 1.741 -15.809 1.00 79.19 90 THR A O 1
ATOM 739 N N . LEU A 1 91 ? 14.526 0.687 -13.876 1.00 82.19 91 LEU A N 1
ATOM 740 C CA . LEU A 1 91 ? 15.895 0.219 -13.650 1.00 82.19 91 LEU A CA 1
ATOM 741 C C . LEU A 1 91 ? 16.321 -0.869 -14.645 1.00 82.19 91 LEU A C 1
ATOM 743 O O . LEU A 1 91 ? 17.420 -0.794 -15.190 1.00 82.19 91 LEU A O 1
ATOM 747 N N . VAL A 1 92 ? 15.459 -1.854 -14.910 1.00 83.25 92 VAL A N 1
ATOM 748 C CA . VAL A 1 92 ? 15.737 -2.924 -15.884 1.00 83.25 92 VAL A CA 1
ATOM 749 C C . VAL A 1 92 ? 15.912 -2.345 -17.289 1.00 83.25 92 VAL A C 1
ATOM 751 O O . VAL A 1 92 ? 16.882 -2.665 -17.976 1.00 83.25 92 VAL A O 1
ATOM 754 N N . ASP A 1 93 ? 15.037 -1.421 -17.686 1.00 78.56 93 ASP A N 1
ATOM 755 C CA . ASP A 1 93 ? 15.142 -0.732 -18.974 1.00 78.56 93 ASP A CA 1
ATOM 756 C C . ASP A 1 93 ? 16.453 0.067 -19.087 1.00 78.56 93 ASP A C 1
ATOM 758 O O . ASP A 1 93 ? 17.101 0.070 -20.135 1.00 78.56 93 ASP A O 1
ATOM 762 N N . GLN A 1 94 ? 16.910 0.697 -17.997 1.00 79.62 94 GLN A N 1
ATOM 763 C CA . GLN A 1 94 ? 18.219 1.355 -17.971 1.00 79.62 94 GLN A CA 1
ATOM 764 C C . GLN A 1 94 ? 19.374 0.368 -18.161 1.00 79.62 94 GLN A C 1
ATOM 766 O O . GLN A 1 94 ? 20.311 0.681 -18.899 1.00 79.62 94 GLN A O 1
ATOM 771 N N . THR A 1 95 ? 19.322 -0.811 -17.537 1.00 80.81 95 THR A N 1
ATOM 772 C CA . THR A 1 95 ? 20.377 -1.820 -17.699 1.00 80.81 95 THR A CA 1
ATOM 773 C C . THR A 1 95 ? 20.453 -2.356 -19.127 1.00 80.81 95 THR A C 1
ATOM 775 O O . THR A 1 95 ? 21.546 -2.380 -19.692 1.00 80.81 95 THR A O 1
ATOM 778 N N . ASP A 1 96 ? 19.322 -2.674 -19.762 1.00 76.12 96 ASP A N 1
ATOM 779 C CA . ASP A 1 96 ? 19.306 -3.179 -21.144 1.00 76.12 96 ASP A CA 1
ATOM 780 C C . ASP A 1 96 ? 19.874 -2.153 -22.139 1.00 76.12 96 ASP A C 1
ATOM 782 O O . ASP A 1 96 ? 20.659 -2.491 -23.032 1.00 76.12 96 ASP A O 1
ATOM 786 N N . ARG A 1 97 ? 19.559 -0.863 -21.951 1.00 72.06 97 ARG A N 1
ATOM 787 C CA . ARG A 1 97 ? 20.106 0.219 -22.790 1.00 72.06 97 ARG A CA 1
ATOM 788 C C . ARG A 1 97 ? 21.623 0.354 -22.682 1.00 72.06 97 ARG A C 1
ATOM 790 O O . ARG A 1 97 ? 22.263 0.757 -23.654 1.00 72.06 97 ARG A O 1
ATOM 797 N N . LEU A 1 98 ? 22.199 0.059 -21.517 1.00 75.88 98 LEU A N 1
ATOM 798 C CA . LEU A 1 98 ? 23.646 0.117 -21.305 1.00 75.88 98 LEU A CA 1
ATOM 799 C C . LEU A 1 98 ? 24.356 -1.061 -21.981 1.00 75.88 98 LEU A C 1
ATOM 801 O O . LEU A 1 98 ? 25.359 -0.838 -22.655 1.00 75.88 98 LEU A O 1
ATOM 805 N N . PHE A 1 99 ? 23.800 -2.273 -21.890 1.00 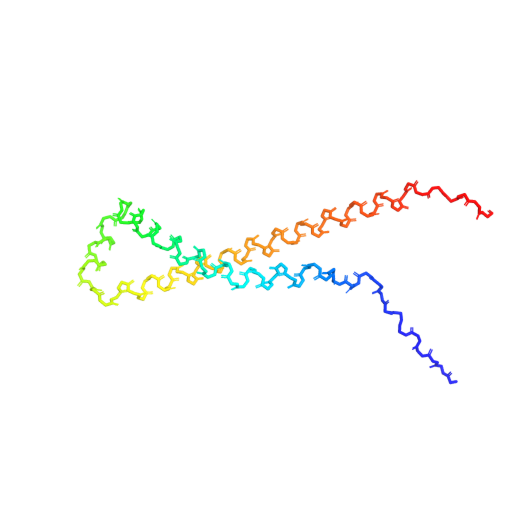70.19 99 PHE A N 1
ATOM 806 C CA . PHE A 1 99 ? 24.346 -3.457 -22.566 1.00 70.19 99 PHE A CA 1
ATOM 807 C C . PHE A 1 99 ? 24.258 -3.367 -24.095 1.00 70.19 99 PHE A C 1
ATOM 809 O O . PHE A 1 99 ? 25.178 -3.786 -24.792 1.00 70.19 99 PHE A O 1
ATOM 816 N N . SER A 1 100 ? 23.199 -2.764 -24.643 1.00 67.81 100 SER A N 1
ATOM 817 C CA . SER A 1 100 ? 23.081 -2.599 -26.097 1.00 67.81 100 SER A CA 1
ATOM 818 C C . SER A 1 100 ? 24.064 -1.572 -26.680 1.00 67.81 100 SER A C 1
ATOM 820 O O . SER A 1 100 ? 24.321 -1.603 -27.882 1.00 67.81 100 SER A O 1
ATOM 822 N N . ARG A 1 101 ? 24.611 -0.651 -25.870 1.00 62.50 101 ARG A N 1
ATOM 823 C CA . ARG A 1 101 ? 25.617 0.336 -26.314 1.00 62.50 101 ARG A CA 1
ATOM 824 C C . ARG A 1 101 ? 27.047 -0.198 -26.302 1.00 62.50 101 ARG A C 1
ATOM 826 O O . ARG A 1 101 ? 27.903 0.399 -26.947 1.00 62.50 101 ARG A O 1
ATOM 833 N N . SER A 1 102 ? 27.313 -1.270 -25.563 1.00 63.34 102 SER A N 1
ATOM 834 C CA . SER A 1 102 ? 28.650 -1.846 -25.410 1.00 63.34 102 SER A CA 1
ATOM 835 C C . SER A 1 102 ? 28.944 -2.989 -26.377 1.00 63.34 102 SER A C 1
ATOM 837 O O . SER A 1 102 ? 30.038 -3.537 -26.309 1.00 63.34 102 SER A O 1
ATOM 839 N N . GLN A 1 103 ? 28.020 -3.344 -27.277 1.00 63.62 103 GLN A N 1
ATOM 840 C CA . GLN A 1 103 ? 28.302 -4.277 -28.365 1.00 63.62 103 GLN A CA 1
ATOM 841 C C . GLN A 1 103 ? 28.947 -3.492 -29.526 1.00 63.62 103 GLN A C 1
ATOM 843 O O . GLN A 1 103 ? 28.231 -2.773 -30.232 1.00 63.62 103 GLN A O 1
ATOM 848 N N . PRO A 1 104 ? 30.286 -3.539 -29.708 1.00 59.56 104 PRO A N 1
ATOM 849 C CA . PRO A 1 104 ? 30.918 -2.913 -30.854 1.00 59.56 104 PRO A CA 1
ATOM 850 C C . PRO A 1 104 ? 30.394 -3.582 -32.123 1.00 59.56 104 PRO A C 1
ATOM 852 O O . PRO A 1 104 ? 30.161 -4.791 -32.186 1.00 59.56 104 PRO A O 1
ATOM 855 N N . ARG A 1 105 ? 30.130 -2.736 -33.113 1.00 63.19 105 ARG A N 1
ATOM 856 C CA . ARG A 1 105 ? 29.679 -3.098 -34.451 1.00 63.19 105 ARG A CA 1
ATOM 857 C C . ARG A 1 105 ? 30.868 -3.690 -35.206 1.00 63.19 105 ARG A C 1
ATOM 859 O O . ARG A 1 105 ? 31.382 -3.066 -36.127 1.00 63.19 105 ARG A O 1
ATOM 866 N N . ASP A 1 106 ? 31.330 -4.843 -34.759 1.00 67.94 106 ASP A N 1
ATOM 867 C CA . ASP A 1 106 ? 32.363 -5.590 -35.448 1.00 67.94 106 ASP A CA 1
ATOM 868 C C . ASP A 1 106 ? 31.655 -6.422 -36.521 1.00 67.94 106 ASP A C 1
ATOM 870 O O . ASP A 1 106 ? 30.704 -7.142 -36.227 1.00 67.94 106 ASP A O 1
ATOM 874 N N . GLU A 1 107 ? 32.118 -6.274 -37.761 1.00 60.97 107 GLU A N 1
ATOM 875 C CA . GLU A 1 107 ? 31.665 -6.956 -38.983 1.00 60.97 107 GLU A CA 1
ATOM 876 C C . GLU A 1 107 ? 30.510 -6.290 -39.755 1.00 60.97 107 GLU A C 1
ATOM 878 O O . GLU A 1 107 ? 29.367 -6.750 -39.767 1.00 60.97 107 GLU A O 1
ATOM 883 N N . GLN A 1 108 ? 30.857 -5.229 -40.495 1.00 50.28 108 GLN A N 1
ATOM 884 C CA . GLN A 1 108 ? 30.577 -5.147 -41.939 1.00 50.28 108 GLN A CA 1
ATOM 885 C C . GLN A 1 108 ? 31.503 -4.151 -42.638 1.00 50.28 108 GLN A C 1
ATOM 887 O O . GLN A 1 108 ? 31.552 -2.981 -42.195 1.00 50.28 108 GLN A O 1
#

Sequence (108 aa):
MNVWRKQRDPSRTLHPLWRGVGCFLMILIPVAAWWLSGQAMEYLQVWLPEFARIVRRGGEQVIYIRVGLAIVLGLVLYMLLSFLSALLYTLVDQTDRLFSRSQPRDEQ

Foldseek 3Di:
DDDDPPPPDPVPPPDVVVVVVVVVLVVVLLVVLLVVLVVVVVVCCVVPVVVVVVCVVCVVCVVVVSVVSSVVSSVVVVVVVVVVVVVVVVVVVVVVVVVVVPPPPPDD

pLDDT: mean 70.44, std 9.39, range [40.72, 83.25]